Protein AF-A0A6P1CHS6-F1 (afdb_monomer_lite)

Structure (mmCIF, N/CA/C/O backbone):
data_AF-A0A6P1CHS6-F1
#
_entry.id   AF-A0A6P1CHS6-F1
#
loop_
_atom_site.group_PDB
_atom_site.id
_atom_site.type_symbol
_atom_site.label_atom_id
_atom_site.label_alt_id
_atom_site.label_comp_id
_atom_site.label_asym_id
_atom_site.label_entity_id
_atom_site.label_seq_id
_atom_site.pdbx_PDB_ins_code
_atom_site.Cartn_x
_atom_site.Cartn_y
_atom_site.Cartn_z
_atom_site.occupancy
_atom_site.B_iso_or_equiv
_atom_site.auth_seq_id
_atom_site.auth_comp_id
_atom_site.auth_asym_id
_atom_site.auth_atom_id
_atom_site.pdbx_PDB_model_num
ATOM 1 N N . MET A 1 1 ? 41.342 6.666 -51.480 1.00 38.91 1 MET A N 1
ATOM 2 C CA . MET A 1 1 ? 41.709 5.856 -50.299 1.00 38.91 1 MET A CA 1
ATOM 3 C C . MET A 1 1 ? 40.747 6.206 -49.181 1.00 38.91 1 MET A C 1
ATOM 5 O O . MET A 1 1 ? 40.549 7.380 -48.906 1.00 38.91 1 MET A O 1
ATOM 9 N N . SER A 1 2 ? 40.071 5.185 -48.664 1.00 42.78 2 SER A N 1
ATOM 10 C CA . SER A 1 2 ? 39.018 5.259 -47.651 1.00 42.78 2 SER A CA 1
ATOM 11 C C . SER A 1 2 ? 39.613 5.490 -46.260 1.00 42.78 2 SER A C 1
ATOM 13 O O . SER A 1 2 ? 40.630 4.878 -45.943 1.00 42.78 2 SER A O 1
ATOM 15 N N . ALA A 1 3 ? 38.974 6.319 -45.434 1.00 37.88 3 ALA A N 1
ATOM 16 C CA . ALA A 1 3 ? 39.076 6.236 -43.978 1.00 37.88 3 ALA A CA 1
ATOM 17 C C . ALA A 1 3 ? 37.853 6.908 -43.332 1.00 37.88 3 ALA A C 1
ATOM 19 O O . ALA A 1 3 ? 37.794 8.122 -43.155 1.00 37.88 3 ALA A O 1
ATOM 20 N N . SER A 1 4 ? 36.876 6.067 -43.001 1.00 40.94 4 SER A N 1
ATOM 21 C CA . SER A 1 4 ? 35.773 6.335 -42.080 1.00 40.94 4 SER A CA 1
ATOM 22 C C . SER A 1 4 ? 36.307 6.696 -40.688 1.00 40.94 4 SER A C 1
ATOM 24 O O . SER A 1 4 ? 37.193 6.010 -40.176 1.00 40.94 4 SER A O 1
ATOM 26 N N . LYS A 1 5 ? 35.757 7.737 -40.055 1.00 42.00 5 LYS A N 1
ATOM 27 C CA . LYS A 1 5 ? 35.852 7.938 -38.602 1.00 42.00 5 LYS A CA 1
ATOM 28 C C . LYS A 1 5 ? 34.465 8.281 -38.060 1.00 42.00 5 LYS A C 1
ATOM 30 O O . LYS A 1 5 ? 33.907 9.324 -38.386 1.00 42.00 5 LYS A O 1
ATOM 35 N N . SER A 1 6 ? 33.919 7.355 -37.277 1.00 33.53 6 SER A N 1
ATOM 36 C CA . SER A 1 6 ? 32.624 7.430 -36.596 1.00 33.53 6 SER A CA 1
ATOM 37 C C . SER A 1 6 ? 32.510 8.657 -35.680 1.00 33.53 6 SER A C 1
ATOM 39 O O . SER A 1 6 ? 33.494 9.001 -35.022 1.00 33.53 6 SER A O 1
ATOM 41 N N . PRO A 1 7 ? 31.328 9.289 -35.558 1.00 41.62 7 PRO A N 1
ATOM 42 C CA . PRO A 1 7 ? 31.107 10.329 -34.564 1.00 41.62 7 PRO A CA 1
ATOM 43 C C . PRO A 1 7 ? 30.793 9.704 -33.196 1.00 41.62 7 PRO A C 1
ATOM 45 O O . PRO A 1 7 ? 29.835 8.948 -33.039 1.00 41.62 7 PRO A O 1
ATOM 48 N N . THR A 1 8 ? 31.620 10.024 -32.202 1.00 35.34 8 THR A N 1
ATOM 49 C CA . THR A 1 8 ? 31.398 9.717 -30.783 1.00 35.34 8 THR A CA 1
ATOM 50 C C . THR A 1 8 ? 30.186 10.495 -30.267 1.00 35.34 8 THR A C 1
ATOM 52 O O . THR A 1 8 ? 30.113 11.712 -30.434 1.00 35.34 8 THR A O 1
ATOM 55 N N . LEU A 1 9 ? 29.238 9.794 -29.641 1.00 35.47 9 LEU A N 1
ATOM 56 C CA . LEU A 1 9 ? 28.040 10.378 -29.036 1.00 35.47 9 LEU A CA 1
ATOM 57 C C . LEU A 1 9 ? 28.413 11.274 -27.846 1.00 35.47 9 LEU A C 1
ATOM 59 O O . LEU A 1 9 ? 29.151 10.874 -26.946 1.00 35.47 9 LEU A O 1
ATOM 63 N N . LEU A 1 10 ? 27.897 12.501 -27.872 1.00 31.70 10 LEU A N 1
ATOM 64 C CA . LEU A 1 10 ? 28.073 13.524 -26.849 1.00 31.70 10 LEU A CA 1
ATOM 65 C C . LEU A 1 10 ? 27.113 13.236 -25.681 1.00 31.70 10 LEU A C 1
ATOM 67 O O . LEU A 1 10 ? 25.901 13.399 -25.818 1.00 31.70 10 LEU A O 1
ATOM 71 N N . ASN A 1 11 ? 27.642 12.808 -24.535 1.00 38.2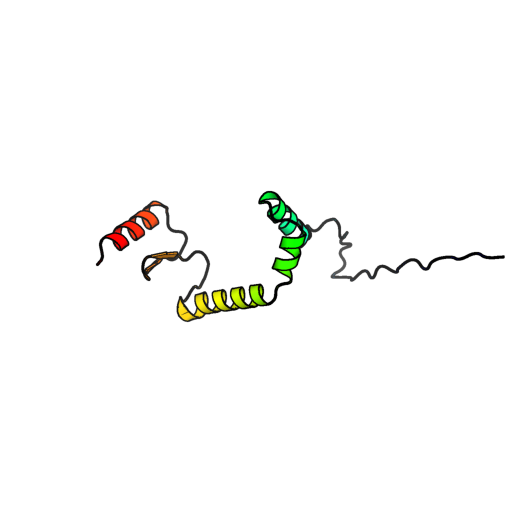2 11 ASN A N 1
ATOM 72 C CA . ASN A 1 11 ? 26.847 12.610 -23.322 1.00 38.22 11 ASN A CA 1
ATOM 73 C C . ASN A 1 11 ? 26.411 13.978 -22.766 1.00 38.22 11 ASN A C 1
ATOM 75 O O . ASN A 1 11 ? 27.249 14.790 -22.379 1.00 38.22 11 ASN A O 1
ATOM 79 N N . HIS A 1 12 ? 25.102 14.239 -22.746 1.00 43.41 12 HIS A N 1
ATOM 80 C CA . HIS A 1 12 ? 24.509 15.425 -22.125 1.00 43.41 12 HIS A CA 1
ATOM 81 C C . HIS A 1 12 ? 24.513 15.264 -20.600 1.00 43.41 12 HIS A C 1
ATOM 83 O O . HIS A 1 12 ? 23.681 14.555 -20.036 1.00 43.41 12 HIS A O 1
ATOM 89 N N . THR A 1 13 ? 25.447 15.922 -19.922 1.00 34.69 13 THR A N 1
ATOM 90 C CA . THR A 1 13 ? 25.454 16.017 -18.459 1.00 34.69 13 THR A CA 1
ATOM 91 C C . THR A 1 13 ? 24.452 17.093 -18.032 1.00 34.69 13 THR A C 1
ATOM 93 O O . THR A 1 13 ? 24.645 18.267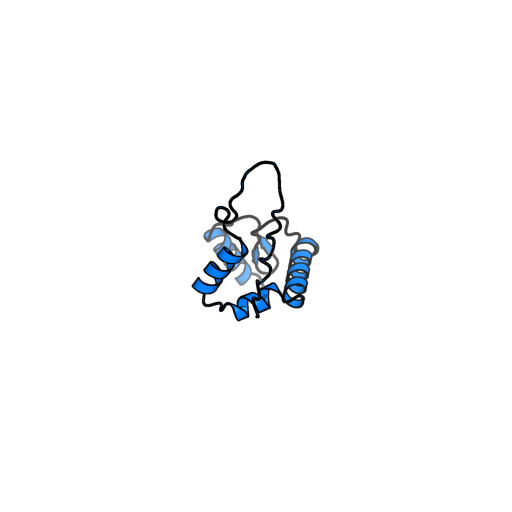 -18.343 1.00 34.69 13 THR A O 1
ATOM 96 N N . GLN A 1 14 ? 23.370 16.719 -17.341 1.00 36.91 14 GLN A N 1
ATOM 97 C CA . GLN A 1 14 ? 22.481 17.686 -16.685 1.00 36.91 14 GLN A CA 1
ATOM 98 C C . GLN A 1 14 ? 23.047 18.046 -15.306 1.00 36.91 14 GLN A C 1
ATOM 100 O O . GLN A 1 14 ? 23.303 17.173 -14.480 1.00 36.91 14 GLN A O 1
ATOM 105 N N . THR A 1 15 ? 23.255 19.339 -15.066 1.00 32.81 15 THR A N 1
ATOM 106 C CA . THR A 1 15 ? 23.797 19.880 -13.814 1.00 32.81 15 THR A CA 1
ATOM 107 C C . THR A 1 15 ? 22.659 20.238 -12.859 1.00 32.81 15 THR A C 1
ATOM 109 O O . THR A 1 15 ? 21.876 21.138 -13.154 1.00 32.81 15 THR A O 1
ATOM 112 N N . VAL A 1 16 ? 22.605 19.611 -11.680 1.00 38.53 16 VAL A N 1
ATOM 113 C CA . VAL A 1 16 ? 21.814 20.089 -10.532 1.00 38.53 16 VAL A CA 1
ATOM 114 C C . VAL A 1 16 ? 22.782 20.453 -9.400 1.00 38.53 16 VAL A C 1
ATOM 116 O O . VAL A 1 16 ? 23.461 19.596 -8.848 1.00 38.53 16 VAL A O 1
ATOM 119 N N . GLN A 1 17 ? 22.850 21.748 -9.068 1.00 38.62 17 GLN A N 1
ATOM 120 C CA . GLN A 1 17 ? 23.381 22.289 -7.802 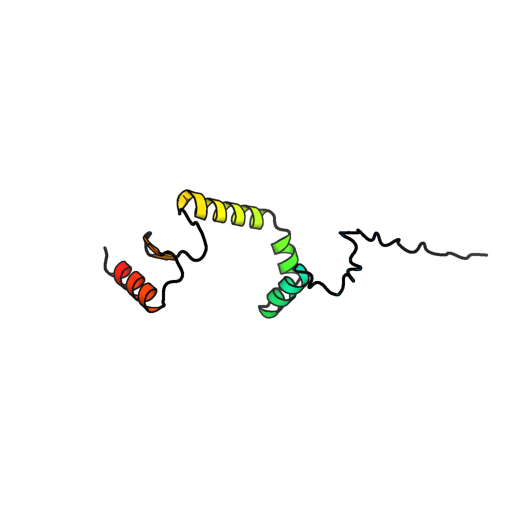1.00 38.62 17 GLN A CA 1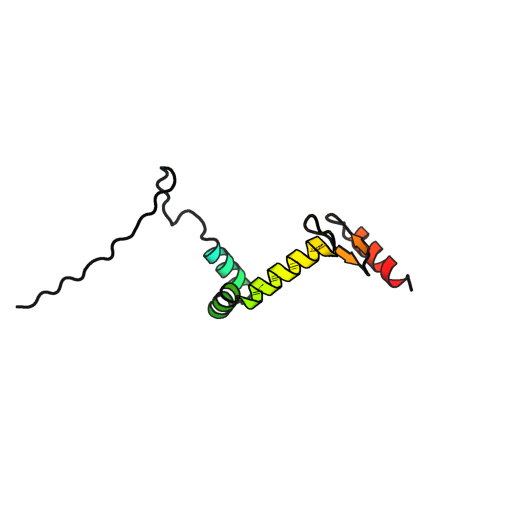
ATOM 121 C C . GLN A 1 17 ? 24.819 21.872 -7.410 1.00 38.62 17 GLN A C 1
ATOM 123 O O . GLN A 1 17 ? 25.057 21.419 -6.293 1.00 38.62 17 GLN A O 1
ATOM 128 N N . GLY A 1 18 ? 25.801 22.064 -8.299 1.00 39.06 18 GLY A N 1
ATOM 129 C CA . GLY A 1 18 ? 27.219 22.230 -7.918 1.00 39.06 18 GLY A CA 1
ATOM 130 C C . GLY A 1 18 ? 27.925 21.052 -7.228 1.00 39.06 18 GLY A C 1
ATOM 131 O O . GLY A 1 18 ? 29.090 21.184 -6.858 1.00 39.06 18 GLY A O 1
ATOM 132 N N . ARG A 1 19 ? 27.274 19.896 -7.070 1.00 38.22 19 ARG A N 1
ATOM 133 C CA . ARG A 1 19 ? 27.919 18.644 -6.665 1.00 38.22 19 ARG A CA 1
ATOM 134 C C . ARG A 1 19 ? 28.274 17.862 -7.922 1.00 38.22 19 ARG A C 1
ATOM 136 O O . ARG A 1 19 ? 27.420 17.628 -8.770 1.00 38.22 19 ARG A O 1
ATOM 143 N N . ASN A 1 20 ? 29.533 17.444 -8.035 1.00 43.31 20 ASN A N 1
ATOM 144 C CA . ASN A 1 20 ? 29.941 16.439 -9.011 1.00 43.31 20 ASN A CA 1
ATOM 145 C C . ASN A 1 20 ? 29.356 15.092 -8.562 1.00 43.31 20 ASN A C 1
ATOM 147 O O . ASN A 1 20 ? 29.994 14.338 -7.829 1.00 43.31 20 ASN A O 1
ATOM 151 N N . VAL A 1 21 ? 28.090 14.853 -8.902 1.00 50.16 21 VAL A N 1
ATOM 152 C CA . VAL A 1 21 ? 27.441 13.560 -8.697 1.00 50.16 21 VAL A CA 1
ATOM 153 C C . VAL A 1 21 ? 27.949 12.614 -9.773 1.00 50.16 21 VAL A C 1
ATOM 155 O O . VAL A 1 21 ? 27.634 12.749 -10.954 1.00 50.16 21 VAL A O 1
ATOM 158 N N . ASN A 1 22 ? 28.766 11.651 -9.356 1.00 49.97 22 ASN A N 1
ATOM 159 C CA . ASN A 1 22 ? 29.032 10.481 -10.171 1.00 49.97 22 ASN A CA 1
ATOM 160 C C . ASN A 1 22 ? 27.695 9.717 -10.277 1.00 49.97 22 ASN A C 1
ATOM 162 O O . ASN A 1 22 ? 27.138 9.364 -9.238 1.00 49.97 22 ASN A O 1
ATOM 166 N N . PRO A 1 23 ? 27.152 9.438 -11.475 1.00 52.78 23 PRO A N 1
ATOM 167 C CA . PRO A 1 23 ? 25.870 8.733 -11.624 1.00 52.78 23 PRO A CA 1
ATOM 168 C C . PRO A 1 23 ? 25.880 7.307 -11.036 1.00 52.78 23 PRO A C 1
ATOM 170 O O . PRO A 1 23 ? 24.854 6.641 -11.005 1.00 52.78 23 PRO A O 1
ATOM 173 N N . SER A 1 24 ? 27.041 6.848 -10.563 1.00 55.59 24 SER A N 1
ATOM 174 C CA . SER A 1 24 ? 27.287 5.537 -9.964 1.00 55.59 24 SER A CA 1
ATOM 175 C C . SER A 1 24 ? 27.117 5.498 -8.433 1.00 55.59 24 SER A C 1
ATOM 177 O O . SER A 1 24 ? 27.324 4.439 -7.846 1.00 55.59 24 SER A O 1
ATOM 179 N N . SER A 1 25 ? 26.826 6.625 -7.764 1.00 58.00 25 SER A N 1
ATOM 180 C CA . SER A 1 25 ? 26.775 6.708 -6.287 1.00 58.00 25 SER A CA 1
ATOM 181 C C . SER A 1 25 ? 25.375 6.869 -5.682 1.00 58.00 25 SER A C 1
ATOM 183 O O . SER A 1 25 ? 25.245 6.825 -4.463 1.00 58.00 25 SER A O 1
ATOM 185 N N . GLU A 1 26 ? 24.339 7.022 -6.506 1.00 52.66 26 GLU A N 1
ATOM 186 C CA . GLU A 1 26 ? 22.936 6.966 -6.080 1.00 52.66 26 GLU A CA 1
ATOM 187 C C . GLU A 1 26 ? 22.377 5.603 -6.513 1.00 52.66 26 GLU A C 1
ATOM 189 O O . GLU A 1 26 ? 22.514 5.252 -7.691 1.00 52.66 26 GLU A O 1
ATOM 194 N N . PRO A 1 27 ? 21.764 4.803 -5.622 1.00 61.84 27 PRO A N 1
ATOM 195 C CA . PRO A 1 27 ? 21.068 3.609 -6.069 1.00 61.84 27 PRO A CA 1
ATOM 196 C C . PRO A 1 27 ? 19.935 4.043 -7.003 1.00 61.84 27 PRO A C 1
ATOM 198 O O . PRO A 1 27 ? 18.995 4.723 -6.594 1.00 61.84 27 PRO A O 1
ATOM 201 N N . CYS A 1 28 ? 20.026 3.664 -8.278 1.00 83.31 28 CYS A N 1
ATOM 202 C CA . CYS A 1 28 ? 18.921 3.843 -9.206 1.00 83.31 28 CYS A CA 1
ATOM 203 C C . CYS A 1 28 ? 17.722 3.052 -8.665 1.00 83.31 28 CYS A C 1
ATOM 205 O O . CYS A 1 28 ? 17.764 1.823 -8.617 1.00 83.31 28 CYS A O 1
ATOM 207 N N . ILE A 1 29 ? 16.661 3.751 -8.246 1.00 89.81 29 ILE A N 1
ATOM 208 C CA . ILE A 1 29 ? 15.475 3.139 -7.625 1.00 89.81 29 ILE A CA 1
ATOM 209 C C . ILE A 1 29 ? 14.890 2.022 -8.493 1.00 89.81 29 ILE A C 1
ATOM 211 O O . ILE A 1 29 ? 14.496 0.975 -7.987 1.00 89.81 29 ILE A O 1
ATOM 215 N N . GLU A 1 30 ? 14.909 2.195 -9.814 1.00 90.94 30 GLU A N 1
ATOM 216 C CA . GLU A 1 30 ? 14.467 1.174 -10.757 1.00 90.94 30 GLU A CA 1
ATOM 217 C C . GLU A 1 30 ? 15.334 -0.088 -10.672 1.00 90.94 30 GLU A C 1
ATOM 219 O O . GLU A 1 30 ? 14.805 -1.199 -10.634 1.00 90.94 30 GLU A O 1
ATOM 224 N N . GLN A 1 31 ? 16.659 0.064 -10.603 1.00 92.00 31 GLN A N 1
ATOM 225 C CA . GLN A 1 31 ? 17.572 -1.064 -10.444 1.00 92.00 31 GLN A CA 1
ATOM 226 C C . GLN A 1 31 ? 17.290 -1.810 -9.136 1.00 92.00 31 GLN A C 1
ATOM 228 O O . GLN A 1 31 ? 17.152 -3.033 -9.155 1.00 92.00 31 GLN A O 1
ATOM 233 N N . THR A 1 32 ? 17.129 -1.087 -8.026 1.00 95.19 32 THR A N 1
ATOM 234 C CA . THR A 1 32 ? 16.786 -1.687 -6.730 1.00 95.19 32 THR A CA 1
ATOM 235 C C . THR A 1 32 ? 15.464 -2.457 -6.798 1.00 95.19 32 THR A C 1
ATOM 237 O O . THR A 1 32 ? 15.385 -3.598 -6.345 1.00 95.19 32 THR A O 1
ATOM 240 N N . LEU A 1 33 ? 14.429 -1.891 -7.425 1.00 95.12 33 LEU A N 1
ATOM 241 C CA . LEU A 1 33 ? 13.134 -2.560 -7.588 1.00 95.12 33 LEU A CA 1
ATOM 242 C C . LEU A 1 33 ? 13.223 -3.809 -8.475 1.00 95.12 33 LEU A C 1
ATOM 244 O O . LEU A 1 33 ? 12.569 -4.811 -8.189 1.00 95.12 33 LEU A O 1
ATOM 248 N N . ARG A 1 34 ? 14.059 -3.793 -9.519 1.00 94.19 34 ARG A N 1
ATOM 249 C CA . ARG A 1 34 ? 14.326 -4.977 -10.353 1.00 94.19 34 ARG A CA 1
ATOM 250 C C . ARG A 1 34 ? 15.042 -6.075 -9.576 1.00 94.19 34 ARG A C 1
ATOM 252 O O . ARG A 1 34 ? 14.731 -7.249 -9.758 1.00 94.19 34 ARG A O 1
ATOM 259 N N . GLU A 1 35 ? 15.989 -5.712 -8.717 1.00 94.69 35 GLU A N 1
ATOM 260 C CA . GLU A 1 35 ? 16.700 -6.661 -7.856 1.00 94.69 35 GLU A CA 1
ATOM 261 C C . GLU A 1 35 ? 15.757 -7.318 -6.839 1.00 94.69 35 GLU A C 1
ATOM 263 O O . GLU A 1 35 ? 15.813 -8.539 -6.671 1.00 94.69 35 GLU A O 1
ATOM 268 N N . ILE A 1 36 ? 14.842 -6.542 -6.245 1.00 95.81 36 ILE A N 1
ATOM 269 C CA . ILE A 1 36 ? 13.765 -7.054 -5.381 1.00 95.81 36 ILE A CA 1
ATOM 270 C C . ILE A 1 36 ? 12.816 -7.956 -6.179 1.00 95.81 36 ILE A C 1
ATOM 272 O O . ILE A 1 36 ? 12.526 -9.068 -5.755 1.00 95.81 36 ILE A O 1
ATOM 276 N N . GLY A 1 37 ? 12.362 -7.527 -7.359 1.00 95.69 37 GLY A N 1
ATOM 277 C CA . GLY A 1 37 ? 11.490 -8.340 -8.209 1.00 95.69 37 GLY A CA 1
ATOM 278 C C . GLY A 1 37 ? 12.129 -9.685 -8.563 1.00 95.69 37 GLY A C 1
ATOM 279 O O . GLY A 1 37 ? 11.504 -10.736 -8.421 1.00 95.69 37 GLY A O 1
ATOM 280 N N . ARG A 1 38 ? 13.413 -9.673 -8.929 1.00 96.44 38 ARG A N 1
ATOM 281 C CA . ARG A 1 38 ? 14.171 -10.892 -9.223 1.00 96.44 38 ARG A CA 1
ATOM 282 C C . ARG A 1 38 ? 14.271 -11.822 -8.013 1.00 96.44 38 ARG A C 1
ATOM 284 O O . ARG A 1 38 ? 14.199 -13.034 -8.202 1.00 96.44 38 ARG A O 1
ATOM 291 N N . SER A 1 39 ? 14.423 -11.294 -6.794 1.00 96.94 39 SER A N 1
ATOM 292 C CA . SER A 1 39 ? 14.522 -12.129 -5.584 1.00 96.94 39 SER A CA 1
ATOM 293 C C . SER A 1 39 ? 13.235 -12.908 -5.288 1.00 96.94 39 SER A C 1
ATOM 295 O O . SER A 1 39 ? 13.299 -13.966 -4.666 1.00 96.94 39 SER A O 1
ATOM 297 N N . VAL A 1 40 ? 12.091 -12.436 -5.802 1.00 96.88 40 VAL A N 1
ATOM 298 C CA . VAL A 1 40 ? 10.782 -13.104 -5.709 1.00 96.88 40 VAL A CA 1
ATOM 299 C C . VAL A 1 40 ? 10.338 -13.773 -7.021 1.00 96.88 40 VAL A C 1
ATOM 301 O O . VAL A 1 40 ? 9.191 -14.195 -7.142 1.00 96.88 40 VAL A O 1
ATOM 304 N N . GLY A 1 41 ? 11.234 -13.897 -8.008 1.00 96.69 41 GLY A N 1
ATOM 305 C CA . GLY A 1 41 ? 10.976 -14.616 -9.263 1.00 96.69 41 GLY A CA 1
ATOM 306 C C . GLY A 1 41 ? 10.264 -13.814 -10.361 1.00 96.69 41 GLY A C 1
ATOM 307 O O . GLY A 1 41 ? 9.797 -14.402 -11.335 1.00 96.69 41 GLY A O 1
ATOM 308 N N . ILE A 1 42 ? 10.184 -12.485 -10.247 1.00 97.38 42 ILE A N 1
ATOM 309 C CA . ILE A 1 42 ? 9.675 -11.617 -11.317 1.00 97.38 42 ILE A CA 1
ATOM 310 C C . ILE A 1 42 ? 10.785 -11.409 -12.354 1.00 97.38 42 ILE A C 1
ATOM 312 O O . ILE A 1 42 ? 11.814 -10.794 -12.070 1.00 97.38 42 ILE A O 1
ATOM 316 N N . ASP A 1 43 ? 10.564 -11.913 -13.568 1.00 95.88 43 ASP A N 1
ATOM 317 C CA . ASP A 1 43 ? 11.474 -11.713 -14.697 1.00 95.88 43 ASP A CA 1
ATOM 318 C C . ASP A 1 43 ? 11.466 -10.256 -15.210 1.00 95.88 43 ASP A C 1
ATOM 320 O O . ASP A 1 43 ? 10.482 -9.521 -15.071 1.00 95.88 43 ASP A O 1
ATOM 324 N N . LYS A 1 44 ? 12.566 -9.845 -15.853 1.00 94.00 44 LYS A N 1
ATOM 325 C CA . LYS A 1 44 ? 12.759 -8.501 -16.412 1.00 94.00 44 LYS A CA 1
ATOM 326 C C . LYS A 1 44 ? 11.629 -8.078 -17.352 1.00 94.00 44 LYS A C 1
ATOM 328 O O . LYS A 1 44 ? 11.195 -6.926 -17.274 1.00 94.00 44 LYS A O 1
ATOM 333 N N . ASP A 1 45 ? 11.152 -8.962 -18.223 1.00 96.75 45 ASP A N 1
ATOM 334 C CA . ASP A 1 45 ? 10.112 -8.612 -19.191 1.00 96.75 45 ASP A CA 1
ATOM 335 C C . ASP A 1 45 ? 8.750 -8.455 -18.514 1.00 96.75 45 ASP A C 1
ATOM 337 O O . ASP A 1 45 ? 7.964 -7.585 -18.895 1.00 96.75 45 ASP A O 1
ATOM 341 N N . VAL A 1 46 ? 8.481 -9.250 -17.473 1.00 96.31 46 VAL A N 1
ATOM 342 C CA . VAL A 1 46 ? 7.287 -9.091 -16.628 1.00 96.31 46 VAL A CA 1
ATOM 343 C C . VAL A 1 46 ? 7.335 -7.749 -15.904 1.00 96.31 46 VAL A C 1
ATOM 345 O O . VAL A 1 46 ? 6.360 -7.003 -15.955 1.00 96.31 46 VAL A O 1
ATOM 348 N N . PHE A 1 47 ? 8.476 -7.410 -15.298 1.00 96.75 47 PHE A N 1
ATOM 349 C CA . PHE A 1 47 ? 8.676 -6.123 -14.632 1.00 96.75 47 PHE A CA 1
ATOM 350 C C . PHE A 1 47 ? 8.457 -4.950 -15.597 1.00 96.75 47 PHE A C 1
ATOM 352 O O . PHE A 1 47 ? 7.706 -4.028 -15.291 1.00 96.75 47 PHE A O 1
ATOM 359 N N . ASN A 1 48 ? 9.073 -5.002 -16.784 1.00 95.56 48 ASN A N 1
ATOM 360 C CA . ASN A 1 48 ? 8.946 -3.952 -17.797 1.00 95.56 48 ASN A CA 1
ATOM 361 C C . ASN A 1 48 ? 7.496 -3.732 -18.214 1.00 95.56 48 ASN A C 1
ATOM 363 O O . ASN A 1 48 ? 7.055 -2.589 -18.307 1.00 95.56 48 ASN A O 1
ATOM 367 N N . ARG A 1 49 ? 6.755 -4.822 -18.448 1.00 97.12 49 ARG A N 1
ATOM 368 C CA . ARG A 1 49 ? 5.331 -4.732 -18.775 1.00 97.12 49 ARG A CA 1
ATOM 369 C C . ARG A 1 49 ? 4.541 -4.129 -17.622 1.00 97.12 49 ARG A C 1
ATOM 371 O O . ARG A 1 49 ? 3.769 -3.218 -17.867 1.00 97.12 49 ARG A O 1
ATOM 378 N N . ALA A 1 50 ? 4.769 -4.584 -16.391 1.00 95.00 50 ALA A N 1
ATOM 379 C CA . ALA A 1 50 ? 4.039 -4.092 -15.226 1.00 95.00 50 ALA A CA 1
ATOM 380 C C . ALA A 1 50 ? 4.235 -2.583 -14.995 1.00 95.00 50 ALA A C 1
ATOM 382 O O . ALA A 1 50 ? 3.268 -1.882 -14.722 1.00 95.00 50 ALA A O 1
ATOM 383 N N . VAL A 1 51 ? 5.465 -2.078 -15.139 1.00 94.81 51 VAL A N 1
ATOM 384 C CA . VAL A 1 51 ? 5.776 -0.649 -14.941 1.00 94.81 51 VAL A CA 1
ATOM 385 C C . VAL A 1 51 ? 5.248 0.232 -16.081 1.00 94.81 51 VAL A C 1
ATOM 387 O O . VAL A 1 51 ? 4.926 1.393 -15.850 1.00 94.81 51 VAL A O 1
ATOM 390 N N . ALA A 1 52 ? 5.148 -0.295 -17.304 1.00 95.94 52 ALA A N 1
ATOM 391 C CA . ALA A 1 52 ? 4.672 0.455 -18.471 1.00 95.94 52 ALA A CA 1
ATOM 392 C C . ALA A 1 52 ? 3.148 0.370 -18.699 1.00 95.94 52 ALA A C 1
ATOM 394 O O . ALA A 1 52 ? 2.622 1.051 -19.581 1.00 95.94 52 ALA A O 1
ATOM 395 N N . ASP A 1 53 ? 2.440 -0.481 -17.956 1.00 97.69 53 ASP A N 1
ATOM 396 C CA . ASP A 1 53 ? 1.016 -0.741 -18.156 1.00 97.69 53 ASP A CA 1
ATOM 397 C C . ASP A 1 53 ? 0.152 0.364 -17.528 1.00 97.69 53 ASP A C 1
ATOM 399 O O . ASP A 1 53 ? -0.036 0.442 -16.311 1.00 97.69 53 ASP A O 1
ATOM 403 N N . GLN A 1 54 ? -0.422 1.203 -18.389 1.00 97.88 54 GLN A N 1
ATOM 404 C CA . GLN A 1 54 ? -1.306 2.296 -17.980 1.00 97.88 54 GLN A CA 1
ATOM 405 C C . GLN A 1 54 ? -2.572 1.805 -17.276 1.00 97.88 54 GLN A C 1
ATOM 407 O O . GLN A 1 54 ? -3.036 2.441 -16.334 1.00 97.88 54 GLN A O 1
ATOM 412 N N . ALA A 1 55 ? -3.104 0.641 -17.654 1.00 97.62 55 ALA A N 1
ATOM 413 C CA . ALA A 1 55 ? -4.292 0.103 -17.008 1.00 97.62 55 ALA A CA 1
ATOM 414 C C . ALA A 1 55 ? -3.986 -0.354 -15.570 1.00 97.62 55 ALA A C 1
ATOM 416 O O . ALA A 1 55 ? -4.873 -0.316 -14.715 1.00 97.62 55 ALA A O 1
ATOM 417 N N . ILE A 1 56 ? -2.753 -0.792 -15.274 1.00 96.75 56 ILE A N 1
ATOM 418 C CA . ILE A 1 56 ? -2.320 -1.044 -13.887 1.00 96.75 56 ILE A CA 1
ATOM 419 C C . ILE A 1 56 ? -2.288 0.269 -13.099 1.00 96.75 56 ILE A C 1
ATOM 421 O O . ILE A 1 56 ? -2.836 0.315 -11.997 1.00 96.75 56 ILE A O 1
ATOM 425 N N . LEU A 1 57 ? -1.703 1.328 -13.663 1.00 97.75 57 LEU A N 1
ATOM 426 C CA . LEU A 1 57 ? -1.624 2.637 -13.010 1.00 97.75 57 LEU A CA 1
ATOM 427 C C . LEU A 1 57 ? -3.013 3.222 -12.716 1.00 97.75 57 LEU A C 1
ATOM 429 O O . LEU A 1 57 ? -3.278 3.652 -11.596 1.00 97.75 57 LEU A O 1
ATOM 433 N N . GLU A 1 58 ? -3.927 3.172 -13.684 1.00 98.19 58 GLU A N 1
ATOM 434 C CA . GLU A 1 58 ? -5.310 3.632 -13.512 1.00 98.19 58 GLU A CA 1
ATOM 435 C C . GLU A 1 58 ? -6.029 2.890 -12.379 1.00 98.19 58 GLU A C 1
ATOM 437 O O . GLU A 1 58 ? -6.722 3.504 -11.567 1.00 98.19 58 GLU A O 1
ATOM 442 N N . ARG A 1 59 ? -5.834 1.568 -12.276 1.00 98.00 59 ARG A N 1
ATOM 443 C CA . ARG A 1 59 ? -6.405 0.776 -11.178 1.00 98.00 59 ARG A CA 1
ATOM 444 C C . ARG A 1 59 ? -5.800 1.133 -9.821 1.00 98.00 59 ARG A C 1
ATOM 446 O O . ARG A 1 59 ? -6.540 1.138 -8.841 1.00 98.00 59 ARG A O 1
ATOM 453 N N . LEU A 1 60 ? -4.498 1.425 -9.752 1.00 97.44 60 LEU A N 1
ATOM 454 C CA . LEU A 1 60 ? -3.843 1.866 -8.513 1.00 97.44 60 LEU A CA 1
ATOM 455 C C . LEU A 1 60 ? -4.375 3.224 -8.047 1.00 97.44 60 LEU A C 1
ATOM 457 O O . LEU A 1 60 ? -4.685 3.375 -6.866 1.00 97.44 60 LEU A O 1
ATOM 461 N N . ASN A 1 61 ? -4.541 4.175 -8.969 1.00 97.75 61 ASN A N 1
ATOM 462 C CA . ASN A 1 61 ? -5.121 5.482 -8.659 1.00 97.75 61 ASN A CA 1
ATOM 463 C C . ASN A 1 61 ? -6.559 5.328 -8.160 1.00 97.75 61 ASN A C 1
ATOM 465 O O . ASN A 1 61 ? -6.861 5.758 -7.056 1.00 97.75 61 ASN A O 1
ATOM 469 N N . LYS A 1 62 ? -7.401 4.577 -8.885 1.00 98.12 62 LYS A N 1
ATOM 470 C CA . LYS A 1 62 ? -8.782 4.316 -8.460 1.00 98.12 62 LYS A CA 1
ATOM 471 C C . LYS A 1 62 ? -8.860 3.663 -7.076 1.00 98.12 62 LYS A C 1
ATOM 473 O O . LYS A 1 62 ? -9.735 4.002 -6.289 1.00 98.12 62 LYS A O 1
ATOM 478 N N . LEU A 1 63 ? -7.973 2.710 -6.781 1.00 95.81 63 LEU A N 1
ATOM 479 C CA . LEU A 1 63 ? -7.918 2.074 -5.462 1.00 95.81 63 LEU A CA 1
ATOM 480 C C . LEU A 1 63 ? -7.525 3.074 -4.366 1.00 95.81 63 LEU A C 1
ATOM 482 O O . LEU A 1 63 ? -8.057 3.004 -3.261 1.00 95.81 63 LEU A O 1
ATOM 486 N N . THR A 1 64 ? -6.599 3.982 -4.676 1.00 95.12 64 THR A N 1
ATOM 487 C CA . THR A 1 64 ? -6.137 5.024 -3.753 1.00 95.12 64 THR A CA 1
ATOM 488 C C . THR A 1 64 ? -7.259 6.018 -3.470 1.00 95.12 64 THR A C 1
ATOM 490 O O . THR A 1 64 ? -7.558 6.248 -2.302 1.00 95.12 64 THR A O 1
ATOM 493 N N . ASP A 1 65 ? -7.938 6.498 -4.513 1.00 96.44 65 ASP A N 1
ATOM 494 C CA . ASP A 1 65 ? -9.083 7.410 -4.406 1.00 96.44 65 ASP A CA 1
ATOM 495 C C . ASP A 1 65 ? -10.221 6.767 -3.603 1.00 96.44 65 ASP A C 1
ATOM 497 O O . ASP A 1 65 ? -10.772 7.367 -2.689 1.00 96.44 65 ASP A O 1
ATOM 501 N N . GLN A 1 66 ? -10.536 5.493 -3.864 1.00 95.44 66 GLN A N 1
ATOM 502 C CA . GLN A 1 66 ? -11.546 4.770 -3.087 1.00 95.44 66 GLN A CA 1
ATOM 503 C C . GLN A 1 66 ? -11.156 4.689 -1.602 1.00 95.44 66 GLN A C 1
ATOM 505 O O . GLN A 1 66 ? -11.993 4.879 -0.720 1.00 95.44 66 GLN A O 1
ATOM 510 N N . ALA A 1 67 ? -9.884 4.407 -1.304 1.00 93.19 67 ALA A N 1
ATOM 511 C CA . ALA A 1 67 ? -9.406 4.326 0.070 1.00 93.19 67 ALA A CA 1
ATOM 512 C C . ALA A 1 67 ? -9.530 5.672 0.803 1.00 93.19 67 ALA A C 1
ATOM 514 O O . ALA A 1 67 ? -9.922 5.682 1.972 1.00 93.19 67 ALA A O 1
ATOM 515 N N . THR A 1 68 ? -9.228 6.791 0.142 1.00 93.56 68 THR A N 1
ATOM 516 C CA . THR A 1 68 ? -9.339 8.126 0.745 1.00 93.56 68 THR A CA 1
ATOM 517 C C . THR A 1 68 ? -10.783 8.597 0.841 1.00 93.56 68 THR A C 1
ATOM 519 O O . THR A 1 68 ? -11.193 9.055 1.904 1.00 93.56 68 THR A O 1
ATOM 522 N N . ASP A 1 69 ? -11.559 8.449 -0.228 1.00 95.62 69 ASP A N 1
ATOM 523 C CA . ASP A 1 69 ? -12.846 9.130 -0.380 1.00 95.62 69 ASP A CA 1
ATOM 524 C C . ASP A 1 69 ? -13.999 8.332 0.235 1.00 95.62 69 ASP A C 1
ATOM 526 O O . ASP A 1 69 ? -14.904 8.909 0.833 1.00 95.62 69 ASP A O 1
ATOM 530 N N . GLU A 1 70 ? -13.970 7.000 0.112 1.00 93.38 70 GLU A N 1
ATOM 531 C CA . GLU A 1 70 ? -15.040 6.131 0.623 1.00 93.38 70 GLU A CA 1
ATOM 532 C C . GLU A 1 70 ? -14.708 5.547 2.000 1.00 93.38 70 GLU A C 1
ATOM 534 O O . GLU A 1 70 ? -15.592 5.376 2.839 1.00 93.38 70 GLU A O 1
ATOM 539 N N . PHE A 1 71 ? -13.436 5.220 2.244 1.00 91.50 71 PHE A N 1
ATOM 540 C CA . PHE A 1 71 ? -12.990 4.561 3.479 1.00 91.50 71 PHE A CA 1
ATOM 541 C C . PHE A 1 71 ? -12.270 5.510 4.457 1.00 91.50 71 PHE A C 1
ATOM 543 O O . PHE A 1 71 ? -11.862 5.088 5.553 1.00 91.50 71 PHE A O 1
ATOM 550 N N . GLU A 1 72 ? -12.128 6.787 4.085 1.00 91.19 72 GLU A N 1
ATOM 551 C CA . GLU A 1 72 ? -11.514 7.858 4.883 1.00 91.19 72 GLU A CA 1
ATOM 552 C C . GLU A 1 72 ? -10.107 7.483 5.387 1.00 91.19 72 GLU A C 1
ATOM 554 O O . GLU A 1 72 ? -9.736 7.735 6.537 1.00 91.19 72 GLU A O 1
ATOM 559 N N . VAL A 1 73 ? -9.329 6.743 4.594 1.00 90.38 73 VAL A N 1
ATOM 560 C CA . VAL A 1 73 ? -7.978 6.319 4.977 1.00 90.38 73 VAL A CA 1
ATOM 561 C C . VAL A 1 73 ? -7.031 7.519 4.949 1.00 90.38 73 VAL A C 1
ATOM 563 O O . VAL A 1 73 ? -6.647 7.996 3.890 1.00 90.38 73 VAL A O 1
ATOM 566 N N . GLU A 1 74 ? -6.607 7.968 6.130 1.00 86.94 74 GLU A N 1
ATOM 567 C CA . GLU A 1 74 ? -5.684 9.105 6.288 1.00 86.94 74 GLU A CA 1
ATOM 568 C C . GLU A 1 74 ? -4.201 8.692 6.274 1.00 86.94 74 GLU A C 1
ATOM 570 O O . GLU A 1 74 ? -3.310 9.520 6.098 1.00 86.94 74 GLU A O 1
ATOM 575 N N . GLY A 1 75 ? -3.912 7.404 6.474 1.00 83.25 75 GLY A N 1
ATOM 576 C CA . GLY A 1 75 ? -2.551 6.880 6.522 1.00 83.25 75 GLY A CA 1
ATOM 577 C C . GLY A 1 75 ? -2.513 5.374 6.743 1.00 83.25 75 GLY A C 1
ATOM 578 O O . GLY A 1 75 ? -3.451 4.786 7.283 1.00 83.25 75 GLY A O 1
ATOM 579 N N . THR A 1 76 ? -1.425 4.738 6.310 1.00 84.56 76 THR A N 1
ATOM 580 C CA . THR A 1 76 ? -1.244 3.284 6.394 1.00 84.56 76 THR A CA 1
ATOM 581 C C . THR A 1 76 ? -0.474 2.855 7.645 1.00 84.56 76 THR A C 1
ATOM 583 O O . THR A 1 76 ? 0.532 3.492 7.961 1.00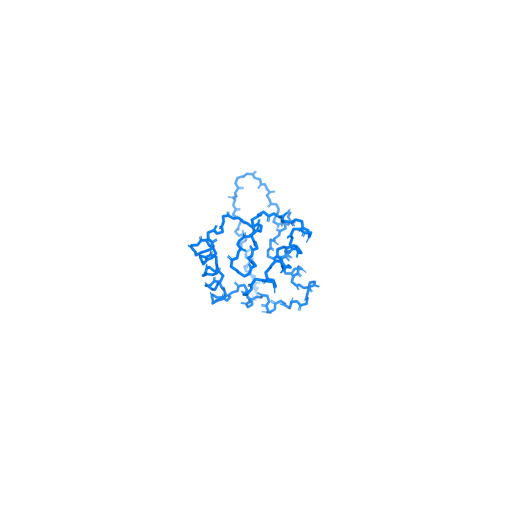 84.56 76 THR A O 1
ATOM 586 N N . PRO A 1 77 ? -0.848 1.739 8.302 1.00 78.50 77 PRO A N 1
ATOM 587 C CA . PRO A 1 77 ? -1.954 0.844 7.949 1.00 78.50 77 PRO A CA 1
ATOM 588 C C . PRO A 1 77 ? -3.291 1.224 8.622 1.00 78.50 77 PRO A C 1
ATOM 590 O O . PRO A 1 77 ? -3.322 1.452 9.830 1.00 78.50 77 PRO A O 1
ATOM 593 N N . PRO A 1 78 ? -4.420 1.189 7.888 1.00 87.50 78 PRO A N 1
ATOM 594 C CA . PRO A 1 78 ? -5.711 0.826 8.451 1.00 87.50 78 PRO A CA 1
ATOM 595 C C . PRO A 1 78 ? -6.073 -0.618 8.067 1.00 87.50 78 PRO A C 1
ATOM 597 O O . PRO A 1 78 ? -5.722 -1.107 6.992 1.00 87.50 78 PRO A O 1
ATOM 600 N N . PHE A 1 79 ? -6.840 -1.285 8.921 1.00 92.38 79 PHE A N 1
ATOM 601 C CA . PHE A 1 79 ? -7.473 -2.569 8.620 1.00 92.38 79 PHE A CA 1
ATOM 602 C C . PHE A 1 79 ? -8.990 -2.427 8.692 1.00 92.38 79 PHE A C 1
ATOM 604 O O . PHE A 1 79 ? -9.508 -1.599 9.438 1.00 92.38 79 PHE A O 1
ATOM 611 N N . PHE A 1 80 ? -9.714 -3.259 7.950 1.00 92.12 80 PHE A N 1
ATOM 612 C CA . PHE A 1 80 ? -11.170 -3.331 8.021 1.00 92.12 80 PHE A CA 1
ATOM 613 C C . PHE A 1 80 ? -11.587 -4.778 8.270 1.00 92.12 80 PHE A C 1
ATOM 615 O O . PHE A 1 80 ? -11.215 -5.669 7.508 1.00 92.12 80 PHE A O 1
ATOM 622 N N . VAL A 1 81 ? -12.362 -5.015 9.328 1.00 92.94 81 VAL A N 1
ATOM 623 C CA . VAL A 1 81 ? -12.915 -6.338 9.660 1.00 92.94 81 VAL A CA 1
ATOM 624 C C . VAL A 1 81 ? -14.436 -6.216 9.667 1.00 92.94 81 VAL A C 1
ATOM 626 O O . VAL A 1 81 ? -14.988 -5.499 10.499 1.00 92.94 81 VAL A O 1
ATOM 629 N N . ASN A 1 82 ? -15.111 -6.860 8.707 1.00 91.31 82 ASN A N 1
ATOM 630 C CA . ASN A 1 82 ? -16.562 -6.743 8.480 1.00 91.31 82 ASN A CA 1
ATOM 631 C C . ASN A 1 82 ? -17.064 -5.283 8.466 1.00 91.31 82 ASN A C 1
ATOM 633 O O . ASN A 1 82 ? -18.045 -4.938 9.115 1.00 91.31 82 ASN A O 1
ATOM 637 N N . GLY A 1 83 ? -16.350 -4.397 7.764 1.00 88.31 83 GLY A N 1
ATOM 638 C CA . GLY A 1 83 ? -16.691 -2.971 7.664 1.00 88.31 83 GLY A CA 1
ATOM 639 C C . GLY A 1 83 ? -16.270 -2.119 8.868 1.00 88.31 83 GLY A C 1
ATOM 640 O O . GLY A 1 83 ? -16.285 -0.894 8.775 1.00 88.31 83 GLY A O 1
ATOM 641 N N . LYS A 1 84 ? -15.822 -2.721 9.978 1.00 89.69 84 LYS A N 1
ATOM 642 C CA . LYS A 1 84 ? -15.270 -1.974 11.112 1.00 89.69 84 LYS A CA 1
ATOM 643 C C . LYS A 1 84 ? -13.816 -1.591 10.844 1.00 89.69 84 LYS A C 1
ATOM 645 O O . LYS A 1 84 ? -12.958 -2.466 10.718 1.00 89.69 84 LYS A O 1
ATOM 650 N N . LYS A 1 85 ? -13.547 -0.286 10.808 1.00 90.31 85 LYS A N 1
ATOM 651 C CA . LYS A 1 85 ? -12.205 0.290 10.669 1.00 90.31 85 LYS A CA 1
ATOM 652 C C . LYS A 1 85 ? -11.392 0.111 11.954 1.00 90.31 85 LYS A C 1
ATOM 654 O O . LYS A 1 85 ? -11.871 0.406 13.049 1.00 90.31 85 LYS A O 1
ATOM 659 N N . ILE A 1 86 ? -10.159 -0.350 11.804 1.00 91.00 86 ILE A N 1
ATOM 660 C CA . ILE A 1 86 ? -9.133 -0.460 12.841 1.00 91.00 86 ILE A CA 1
ATOM 661 C C . ILE A 1 86 ? -7.974 0.415 12.375 1.00 91.00 86 ILE A C 1
ATOM 663 O O . ILE A 1 86 ? -7.378 0.155 11.330 1.00 91.00 86 ILE A O 1
ATOM 667 N N . THR A 1 87 ? -7.696 1.482 13.112 1.00 87.12 87 THR A N 1
ATOM 668 C CA . THR A 1 87 ? -6.654 2.453 12.771 1.00 87.12 87 THR A CA 1
ATOM 669 C C . THR A 1 87 ? -5.369 2.188 13.549 1.00 87.12 87 THR A C 1
ATOM 671 O O . THR A 1 87 ? -5.380 1.570 14.614 1.00 87.12 87 THR A O 1
ATOM 674 N N . GLY A 1 88 ? -4.250 2.675 13.009 1.00 83.75 88 GLY A N 1
ATOM 675 C CA . GLY A 1 88 ? -2.928 2.481 13.595 1.00 83.75 88 GLY A CA 1
ATOM 676 C C . GLY A 1 88 ? -2.357 1.089 13.318 1.00 83.75 88 GLY A C 1
ATOM 677 O O . GLY A 1 88 ? -2.857 0.338 12.488 1.00 83.75 88 GLY A O 1
ATOM 678 N N . ALA A 1 89 ? -1.274 0.747 14.013 1.00 86.56 89 ALA A N 1
ATOM 679 C CA . ALA A 1 89 ? -0.645 -0.567 13.930 1.00 86.56 89 ALA A CA 1
ATOM 680 C C . ALA A 1 89 ? -1.109 -1.436 15.116 1.00 86.56 89 ALA A C 1
ATOM 682 O O . ALA A 1 89 ? -0.422 -1.445 16.141 1.00 86.56 89 ALA A O 1
ATOM 683 N N . PRO A 1 90 ? -2.270 -2.122 15.029 1.00 89.94 90 PRO A N 1
ATOM 684 C CA . PRO A 1 90 ? -2.755 -2.949 16.124 1.00 89.94 90 PRO A CA 1
ATOM 685 C C . PRO A 1 90 ? -1.763 -4.074 16.419 1.00 89.94 90 PRO A C 1
ATOM 687 O O . PRO A 1 90 ? -1.137 -4.645 15.520 1.00 89.94 90 PRO A O 1
ATOM 690 N N . SER A 1 91 ? -1.659 -4.429 17.691 1.00 93.75 91 SER A N 1
ATOM 691 C CA . SER A 1 91 ? -1.003 -5.657 18.114 1.00 93.75 91 SER A CA 1
ATOM 692 C C . SER A 1 91 ? -1.720 -6.888 17.547 1.00 93.75 91 SER A C 1
ATOM 694 O O . SER A 1 91 ? -2.893 -6.853 17.158 1.00 93.75 91 SER A O 1
ATOM 696 N N . LEU A 1 92 ? -1.017 -8.023 17.541 1.00 94.31 92 LEU A N 1
ATOM 697 C CA . LEU A 1 92 ? -1.595 -9.295 17.112 1.00 94.31 92 LEU A CA 1
ATOM 698 C C . LEU A 1 92 ? -2.853 -9.655 17.918 1.00 94.31 92 LEU A C 1
ATOM 700 O O . LEU A 1 92 ? -3.830 -10.128 17.342 1.00 94.31 92 LEU A O 1
ATOM 704 N N . GLU A 1 93 ? -2.846 -9.410 19.228 1.00 95.44 93 GLU A N 1
ATOM 705 C CA . GLU A 1 93 ? -3.969 -9.741 20.110 1.00 95.44 93 GLU A CA 1
ATOM 706 C C . GLU A 1 93 ? -5.196 -8.861 19.843 1.00 95.44 93 GLU A C 1
ATOM 708 O O . GLU A 1 93 ? -6.318 -9.367 19.798 1.00 95.44 93 GLU A O 1
ATOM 713 N N . GLU A 1 94 ? -5.001 -7.568 19.571 1.00 93.31 94 GLU A N 1
ATOM 714 C CA . GLU A 1 94 ? -6.092 -6.668 19.172 1.00 93.31 94 GLU A CA 1
ATOM 715 C C . GLU A 1 94 ? -6.727 -7.114 17.851 1.00 93.31 94 GLU A C 1
ATOM 717 O O . GLU A 1 94 ? -7.954 -7.166 17.742 1.00 93.31 94 GLU A O 1
ATOM 722 N N . MET A 1 95 ? -5.908 -7.517 16.873 1.00 94.81 95 MET A N 1
ATOM 723 C CA . MET A 1 95 ? -6.404 -8.061 15.607 1.00 94.81 95 MET A CA 1
ATOM 724 C C . MET A 1 95 ? -7.167 -9.380 15.813 1.00 94.81 95 MET A C 1
ATOM 726 O O . MET A 1 95 ? -8.257 -9.555 15.266 1.00 94.81 95 MET A O 1
ATOM 730 N N . ARG A 1 96 ? -6.641 -10.301 16.636 1.00 94.75 96 ARG A N 1
ATOM 731 C CA . ARG A 1 96 ? -7.324 -11.563 16.977 1.00 94.75 96 ARG A CA 1
ATOM 732 C C . ARG A 1 96 ? -8.678 -11.311 17.624 1.00 94.75 96 ARG A C 1
ATOM 734 O O . ARG A 1 96 ? -9.658 -11.941 17.233 1.00 94.75 96 ARG A O 1
ATOM 741 N N . SER A 1 97 ? -8.734 -10.385 18.577 1.00 93.31 97 SER A N 1
ATOM 742 C CA . SER A 1 97 ? -9.969 -10.000 19.258 1.00 93.31 97 SER A CA 1
ATOM 743 C C . SER A 1 97 ? -10.983 -9.396 18.283 1.00 93.31 97 SER A C 1
ATOM 745 O O . SER A 1 97 ? -12.148 -9.794 18.282 1.00 93.31 97 SER A O 1
ATOM 747 N N . ALA A 1 98 ? -10.543 -8.507 17.384 1.00 92.50 98 ALA A N 1
ATOM 748 C CA . ALA A 1 98 ? -11.411 -7.914 16.370 1.00 92.50 98 ALA A CA 1
ATOM 749 C C . ALA A 1 98 ? -12.005 -8.962 15.414 1.00 92.50 98 ALA A C 1
ATOM 751 O O . ALA A 1 98 ? -13.205 -8.929 15.139 1.00 92.50 98 ALA A O 1
ATOM 752 N N . ILE A 1 99 ? -11.193 -9.920 14.955 1.00 94.25 99 ILE A N 1
ATOM 753 C CA . ILE A 1 99 ? -11.657 -11.028 14.107 1.00 94.25 99 ILE A CA 1
ATOM 754 C C . ILE A 1 99 ? -12.617 -11.939 14.883 1.00 94.25 99 ILE A C 1
ATOM 756 O O . ILE A 1 99 ? -13.687 -12.266 14.377 1.00 94.25 99 ILE A O 1
ATOM 760 N N . ALA A 1 100 ? -12.285 -12.317 16.121 1.00 93.75 100 ALA A N 1
ATOM 761 C CA . ALA A 1 100 ? -13.145 -13.161 16.952 1.00 93.75 100 ALA A CA 1
ATOM 762 C C . ALA A 1 100 ? -14.504 -12.500 17.237 1.00 93.75 100 ALA A C 1
ATOM 764 O O . ALA A 1 100 ? -15.539 -13.163 17.185 1.00 93.75 100 ALA A O 1
ATOM 765 N N . ALA A 1 101 ? -14.522 -11.190 17.490 1.00 91.06 101 ALA A N 1
ATOM 766 C CA . ALA A 1 101 ? -15.755 -10.428 17.651 1.00 91.06 101 ALA A CA 1
ATOM 767 C C . ALA A 1 101 ? -16.601 -10.431 16.365 1.00 91.06 101 ALA A C 1
ATOM 769 O O . ALA A 1 101 ? -17.816 -10.600 16.431 1.00 91.06 101 ALA A O 1
ATOM 770 N N . ALA A 1 102 ? -15.963 -10.303 15.198 1.00 92.31 102 ALA A N 1
ATOM 771 C CA . ALA A 1 102 ? -16.642 -10.281 13.904 1.00 92.31 102 ALA A CA 1
ATOM 772 C C . ALA A 1 102 ? -17.270 -11.628 13.500 1.00 92.31 102 ALA A C 1
ATOM 774 O O . ALA A 1 102 ? -18.198 -11.637 12.697 1.00 92.31 102 ALA A O 1
ATOM 775 N N . LEU A 1 103 ? -16.799 -12.749 14.059 1.00 90.75 103 LEU A N 1
ATOM 776 C CA . LEU A 1 103 ? -17.354 -14.088 13.811 1.00 90.75 103 LEU A CA 1
ATOM 777 C C . LEU A 1 103 ? -18.617 -14.393 14.634 1.00 90.75 103 LEU A C 1
ATOM 779 O O . LEU A 1 103 ? -19.368 -15.294 14.277 1.00 90.75 103 LEU A O 1
ATOM 783 N N . ASN A 1 104 ? -18.852 -13.659 15.726 1.00 79.38 104 ASN A N 1
ATOM 784 C CA . ASN A 1 104 ? -19.958 -13.907 16.659 1.00 79.38 104 ASN A CA 1
ATOM 785 C C . ASN A 1 104 ? -21.116 -12.898 16.524 1.00 79.38 104 ASN A C 1
ATOM 787 O O . ASN A 1 104 ? -22.090 -12.989 17.266 1.00 79.38 104 ASN A O 1
ATOM 791 N N . GLY A 1 105 ? -21.000 -11.922 15.618 1.00 62.97 105 GLY A N 1
ATOM 792 C CA . GLY A 1 105 ? -22.007 -10.888 15.373 1.00 62.97 105 GLY A CA 1
ATOM 793 C C . GLY A 1 105 ? -22.772 -11.121 14.072 1.00 62.97 105 GLY A C 1
ATOM 794 O O . GLY A 1 105 ? -22.438 -10.506 13.059 1.00 62.97 105 GLY A O 1
ATOM 795 N N . HIS A 1 106 ? -23.789 -11.984 14.120 1.00 51.69 106 HIS A N 1
ATOM 796 C CA . HIS A 1 106 ? -24.861 -12.104 13.126 1.00 51.69 106 HIS A CA 1
ATOM 797 C C . HIS A 1 106 ? -26.215 -12.020 13.826 1.00 51.69 106 HIS A C 1
ATOM 799 O O . HIS A 1 106 ? -26.358 -12.671 14.886 1.00 51.69 106 HIS A O 1
#

Radius of gyration: 24.77 Å; chains: 1; bounding box: 67×37×70 Å

pLDDT: mean 79.5, std 22.9, range [31.7, 98.19]

Organism: Rhizobium tropici (NCBI:txid398)

Secondary struct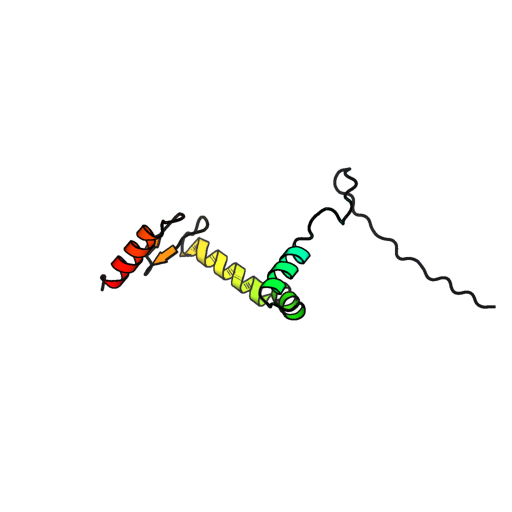ure (DSSP, 8-state):
-----PPPP-------TT----TTSS--HHHHHHHHHHHTT--HHHHHHHHH-HHHHHHHHHHHHHHHHTT---SSPPEEETTEEE-S---HHHHHHHHHHHHS--

InterPro domains:
  IPR001853 DSBA-like thioredoxin domain [PF01323] (30-100)
  IPR036249 Thioredoxin-like superfamily [SSF52833] (16-105)

Foldseek 3Di:
DDDDDDDDDDDDDDDDDPDPDDVVPDPPVLVVVVVVCVVVPNDPVNSVCCVPPVVNVVVVVVVVCCCCPVVVDPDPDWDAQPNDIDDDDDDPVVVVVSNVVSVPDD

Sequence (106 aa):
MSASKSPTLLNHTQTVQGRNVNPSSEPCIEQTLREIGRSVGIDKDVFNRAVADQAILERLNKLTDQATDEFEVEGTPPFFVNGKKITGAPSLEEMRSAIAAALNGH